Protein AF-A0A353DAE3-F1 (afdb_monomer_lite)

Structure (mmCIF, N/CA/C/O backbone):
data_AF-A0A353DAE3-F1
#
_entry.id   AF-A0A353DAE3-F1
#
loop_
_atom_site.group_PDB
_atom_site.id
_atom_site.type_symbol
_atom_site.label_atom_id
_atom_site.label_alt_id
_atom_site.label_comp_id
_atom_site.label_asym_id
_atom_site.label_entity_id
_atom_site.label_seq_id
_atom_site.pdbx_PDB_ins_code
_atom_site.Cartn_x
_atom_site.Cartn_y
_atom_site.Cartn_z
_atom_site.occupancy
_atom_site.B_iso_or_equiv
_atom_site.auth_seq_id
_atom_site.auth_comp_id
_atom_site.auth_asym_id
_atom_site.auth_atom_id
_atom_site.pdbx_PDB_model_num
ATOM 1 N N . MET A 1 1 ? -19.185 10.463 23.036 1.00 42.75 1 MET A N 1
ATOM 2 C CA . MET A 1 1 ? -17.761 10.760 22.766 1.00 42.75 1 MET A CA 1
ATOM 3 C C . MET A 1 1 ? -17.374 10.110 21.445 1.00 42.75 1 MET A C 1
ATOM 5 O O . MET A 1 1 ? -17.702 8.947 21.239 1.00 42.75 1 MET A O 1
ATOM 9 N N . ALA A 1 2 ? -16.806 10.866 20.506 1.00 52.53 2 ALA A N 1
ATOM 10 C CA . ALA A 1 2 ? -16.477 10.358 19.177 1.00 52.53 2 ALA A CA 1
ATOM 11 C C . ALA A 1 2 ? -15.317 9.349 19.268 1.00 52.53 2 ALA A C 1
ATOM 13 O O . ALA A 1 2 ? -14.192 9.743 19.557 1.00 52.53 2 ALA A O 1
ATOM 14 N N . ASN A 1 3 ? -15.589 8.063 19.014 1.00 64.81 3 ASN A N 1
ATOM 15 C CA . ASN A 1 3 ? -14.563 7.029 18.822 1.00 64.81 3 ASN A CA 1
ATOM 16 C C . ASN A 1 3 ? -13.856 7.284 17.483 1.00 64.81 3 ASN A C 1
ATOM 18 O O . ASN A 1 3 ? -14.095 6.583 16.502 1.00 64.81 3 ASN A O 1
ATOM 22 N N . ARG A 1 4 ? -13.032 8.334 17.410 1.00 67.94 4 ARG A N 1
ATOM 23 C CA . ARG A 1 4 ? -12.138 8.524 16.268 1.00 67.94 4 ARG A CA 1
ATOM 24 C C . ARG A 1 4 ? -11.062 7.435 16.342 1.00 67.94 4 ARG A C 1
ATOM 26 O O . ARG A 1 4 ? -10.484 7.261 17.417 1.00 67.94 4 ARG A O 1
ATOM 33 N N . PRO A 1 5 ? -10.808 6.680 15.258 1.00 69.69 5 PRO A N 1
ATOM 34 C CA . PRO A 1 5 ? -9.695 5.743 15.243 1.00 69.69 5 PRO A CA 1
ATOM 35 C C . PRO A 1 5 ? -8.403 6.507 15.535 1.00 69.69 5 PRO A C 1
ATOM 37 O O . PRO A 1 5 ? -8.272 7.682 15.179 1.00 69.69 5 PRO A O 1
ATOM 40 N N . ALA A 1 6 ? -7.462 5.850 16.211 1.00 84.06 6 ALA A N 1
ATOM 41 C CA . ALA A 1 6 ? -6.175 6.460 16.499 1.00 84.06 6 ALA A CA 1
ATOM 42 C C . ALA A 1 6 ? -5.537 6.956 15.184 1.00 84.06 6 ALA A C 1
ATOM 44 O O . ALA A 1 6 ? -5.625 6.261 14.169 1.00 84.06 6 ALA A O 1
ATOM 45 N N . PRO A 1 7 ? -4.893 8.136 15.167 1.00 86.44 7 PRO A N 1
ATOM 46 C CA . PRO A 1 7 ? -4.432 8.770 13.929 1.00 86.44 7 PRO A CA 1
ATOM 47 C C . PRO A 1 7 ? -3.454 7.897 13.129 1.00 86.44 7 PRO A C 1
ATOM 49 O O . PRO A 1 7 ? -3.396 8.000 11.905 1.00 86.44 7 PRO A O 1
ATOM 52 N N . TRP A 1 8 ? -2.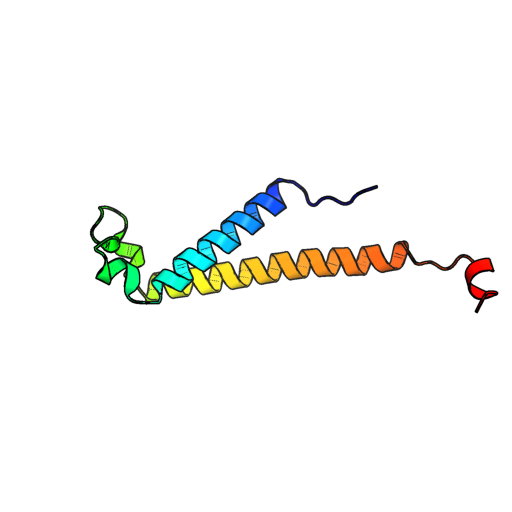725 6.998 13.796 1.00 88.44 8 TRP A N 1
ATOM 53 C CA . TRP A 1 8 ? -1.853 6.025 13.139 1.00 88.44 8 TRP A CA 1
ATOM 54 C C . TRP A 1 8 ? -2.630 4.981 12.318 1.00 88.44 8 TRP A C 1
ATOM 56 O O . TRP A 1 8 ? -2.156 4.601 11.253 1.00 88.44 8 TRP A O 1
ATOM 66 N N . ILE A 1 9 ? -3.836 4.577 12.743 1.00 90.44 9 ILE A N 1
ATOM 67 C CA . ILE A 1 9 ? -4.702 3.642 12.000 1.00 90.44 9 ILE A CA 1
ATOM 68 C C . ILE A 1 9 ? -5.170 4.302 10.704 1.00 90.44 9 ILE A C 1
ATOM 70 O O . ILE A 1 9 ? -5.124 3.683 9.647 1.00 90.44 9 ILE A O 1
ATOM 74 N N . SER A 1 10 ? -5.564 5.578 10.763 1.00 91.44 10 SER A N 1
ATOM 75 C CA . SER A 1 10 ? -5.969 6.332 9.571 1.00 91.44 10 SER A CA 1
ATOM 76 C C . SER A 1 10 ? -4.818 6.490 8.575 1.00 91.44 10 SER A C 1
ATOM 78 O O . SER A 1 10 ? -5.022 6.341 7.372 1.00 91.44 10 SER A O 1
ATOM 80 N N . ARG A 1 11 ? -3.596 6.752 9.063 1.00 95.31 11 ARG A N 1
ATOM 81 C CA . ARG A 1 11 ? -2.390 6.824 8.220 1.00 95.31 11 ARG A CA 1
ATOM 82 C C . ARG A 1 11 ? -2.050 5.468 7.600 1.00 95.31 11 ARG A C 1
ATOM 84 O O . ARG A 1 11 ? -1.758 5.413 6.410 1.00 95.31 11 ARG A O 1
ATOM 91 N N . LEU A 1 12 ? -2.135 4.389 8.380 1.00 95.88 12 LEU A N 1
ATOM 92 C CA . LEU A 1 12 ? -1.915 3.025 7.900 1.00 95.88 12 LEU A CA 1
ATOM 93 C C . LEU A 1 12 ? -2.941 2.635 6.829 1.00 95.88 12 LEU A C 1
ATOM 95 O O . LEU A 1 12 ? -2.561 2.100 5.791 1.00 95.88 12 LEU A O 1
ATOM 99 N N . TYR A 1 13 ? -4.221 2.946 7.044 1.00 96.44 13 TYR A N 1
ATOM 100 C CA . TYR A 1 13 ? -5.283 2.732 6.061 1.00 96.44 13 TYR A CA 1
ATOM 101 C C . TYR A 1 13 ? -4.989 3.476 4.754 1.00 96.44 13 TYR A C 1
ATOM 103 O O . TYR A 1 13 ? -4.966 2.859 3.692 1.00 96.44 13 TYR A O 1
ATOM 111 N N . LEU A 1 14 ? -4.694 4.779 4.833 1.00 96.94 14 LEU A N 1
ATOM 112 C CA . LEU A 1 14 ? -4.391 5.591 3.654 1.00 96.94 14 LEU A CA 1
ATOM 113 C C . LEU A 1 14 ? -3.167 5.058 2.895 1.00 96.94 14 LEU A C 1
ATOM 115 O O . LEU A 1 14 ? -3.223 4.917 1.676 1.00 96.94 14 LEU A O 1
ATOM 119 N N . GLY A 1 15 ? -2.092 4.717 3.611 1.00 98.31 15 GLY A N 1
ATOM 120 C CA . GLY A 1 15 ? -0.892 4.126 3.019 1.00 98.31 15 GLY A CA 1
ATOM 121 C C . GLY A 1 15 ? -1.171 2.780 2.347 1.00 98.31 15 GLY A C 1
ATOM 122 O O . GLY A 1 15 ? -0.716 2.552 1.229 1.00 98.31 15 GLY A O 1
AT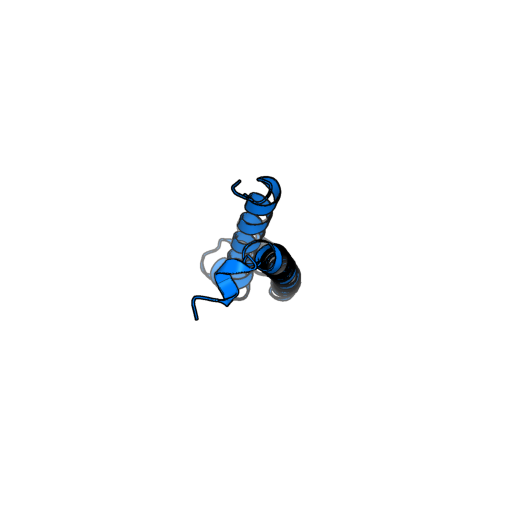OM 123 N N . THR A 1 16 ? -1.976 1.922 2.980 1.00 98.44 16 THR A N 1
ATOM 124 C CA . THR A 1 16 ? -2.366 0.613 2.425 1.00 98.44 16 THR A CA 1
ATOM 125 C C . THR A 1 16 ? -3.174 0.780 1.139 1.00 98.44 16 THR A C 1
ATOM 127 O O . THR A 1 16 ? -2.882 0.122 0.144 1.00 98.44 16 THR A O 1
ATOM 130 N N . VAL A 1 17 ? -4.152 1.692 1.124 1.00 98.44 17 VAL A N 1
ATOM 131 C CA . VAL A 1 17 ? -4.979 1.972 -0.062 1.00 98.44 17 VAL A CA 1
ATOM 132 C C . VAL A 1 17 ? -4.142 2.565 -1.197 1.00 98.44 17 VAL A C 1
ATOM 134 O O . VAL A 1 17 ? -4.266 2.124 -2.338 1.00 98.44 17 VAL A O 1
ATOM 137 N N . ALA A 1 18 ? -3.252 3.516 -0.901 1.00 98.62 18 ALA A N 1
ATOM 138 C CA . ALA A 1 18 ? -2.354 4.090 -1.902 1.00 98.62 18 ALA A CA 1
ATOM 139 C C . ALA A 1 18 ? -1.410 3.030 -2.498 1.00 98.62 18 ALA A C 1
ATOM 141 O O . ALA A 1 18 ? -1.226 2.975 -3.714 1.00 98.62 18 ALA A O 1
ATOM 142 N N . ALA A 1 19 ? -0.859 2.148 -1.660 1.00 98.50 19 ALA A N 1
ATOM 143 C CA . ALA A 1 19 ? 0.005 1.059 -2.105 1.00 98.50 19 ALA A CA 1
ATOM 144 C C . ALA A 1 19 ? -0.758 0.002 -2.923 1.00 98.50 19 ALA A C 1
ATOM 146 O O . ALA A 1 19 ? -0.222 -0.512 -3.906 1.00 98.50 19 ALA A O 1
ATOM 147 N N . LEU A 1 20 ? -2.013 -0.301 -2.571 1.00 98.69 20 LEU A N 1
ATOM 148 C CA . LEU A 1 20 ? -2.896 -1.158 -3.373 1.00 98.69 20 LEU A CA 1
ATOM 149 C C . LEU A 1 20 ? -3.156 -0.553 -4.748 1.00 98.69 20 LEU A C 1
ATOM 151 O O . LEU A 1 20 ? -3.018 -1.250 -5.747 1.00 98.69 20 LEU A O 1
ATOM 155 N N . ALA A 1 21 ? -3.477 0.741 -4.812 1.00 98.50 21 ALA A N 1
ATOM 156 C CA . ALA A 1 21 ? -3.671 1.430 -6.082 1.00 98.50 21 ALA A CA 1
ATOM 157 C C . ALA A 1 21 ? -2.397 1.380 -6.943 1.00 98.50 21 ALA A C 1
ATOM 159 O O . ALA A 1 21 ? -2.464 1.006 -8.112 1.00 98.50 21 ALA A O 1
ATOM 160 N N . LEU A 1 22 ? -1.231 1.669 -6.352 1.00 98.31 22 LEU A N 1
ATOM 161 C CA . LEU A 1 22 ? 0.061 1.606 -7.041 1.00 98.31 22 LEU A CA 1
ATOM 162 C C . LEU A 1 22 ? 0.356 0.200 -7.583 1.00 98.31 22 LEU A C 1
ATOM 164 O O . LEU A 1 22 ? 0.643 0.041 -8.767 1.00 98.31 22 LEU A O 1
ATOM 168 N N . THR A 1 23 ? 0.274 -0.821 -6.728 1.00 98.38 23 THR A N 1
ATOM 169 C CA . THR A 1 23 ? 0.582 -2.209 -7.110 1.00 98.38 23 THR A CA 1
ATOM 170 C C . THR A 1 23 ? -0.453 -2.799 -8.067 1.00 98.38 23 THR A C 1
ATOM 172 O O . THR A 1 23 ? -0.081 -3.571 -8.942 1.00 98.38 23 THR A O 1
ATOM 175 N N . GLY A 1 24 ? -1.723 -2.396 -7.973 1.00 97.81 24 GLY A N 1
ATOM 176 C CA . GLY A 1 24 ? -2.766 -2.791 -8.922 1.00 97.81 24 GLY A CA 1
ATOM 177 C C . GLY A 1 24 ? -2.546 -2.177 -10.305 1.00 97.81 24 GLY A C 1
ATOM 178 O O . GLY A 1 24 ? -2.648 -2.870 -11.314 1.00 97.81 24 GLY A O 1
ATOM 179 N N . MET A 1 25 ? -2.142 -0.902 -10.373 1.00 98.06 25 MET A N 1
ATOM 180 C CA . MET A 1 25 ? -1.718 -0.294 -11.641 1.00 98.06 25 MET A CA 1
ATOM 181 C C . MET A 1 25 ? -0.464 -0.969 -12.210 1.00 98.06 25 MET A C 1
ATOM 183 O O . MET A 1 25 ? -0.334 -1.078 -13.427 1.00 98.06 25 MET A O 1
ATOM 187 N N . ALA A 1 26 ? 0.435 -1.452 -11.345 1.00 97.44 26 ALA A N 1
ATOM 188 C CA . ALA A 1 26 ? 1.666 -2.129 -11.748 1.00 97.44 26 ALA A CA 1
ATOM 189 C C . ALA A 1 26 ? 1.446 -3.531 -12.334 1.00 97.44 26 ALA A C 1
ATOM 191 O O . ALA A 1 26 ? 2.272 -4.008 -13.108 1.00 97.44 26 ALA A O 1
ATOM 192 N N . GLN A 1 27 ? 0.317 -4.178 -12.027 1.00 96.38 27 GLN A N 1
ATOM 193 C CA . GLN A 1 27 ? -0.071 -5.440 -12.668 1.00 96.38 27 GLN A CA 1
ATOM 194 C C . GLN A 1 27 ? -0.432 -5.260 -14.151 1.00 96.38 27 GLN A C 1
ATOM 196 O O . GLN A 1 27 ? -0.399 -6.224 -14.917 1.00 96.38 27 GLN A O 1
ATOM 201 N N . MET A 1 28 ? -0.756 -4.036 -14.572 1.00 96.31 28 MET A N 1
ATOM 202 C CA . MET A 1 28 ? -0.861 -3.665 -15.980 1.00 96.31 28 MET A CA 1
ATOM 203 C C . MET A 1 28 ? 0.504 -3.159 -16.474 1.00 96.31 28 MET A C 1
ATOM 205 O O . MET A 1 28 ? 1.240 -2.531 -15.714 1.00 96.31 28 MET A O 1
ATOM 209 N N . PRO A 1 29 ? 0.855 -3.319 -17.762 1.00 93.88 29 PRO A N 1
ATOM 210 C CA . PRO A 1 29 ? 2.161 -2.901 -18.283 1.00 93.88 29 PRO A CA 1
ATOM 211 C C . PRO A 1 29 ? 2.305 -1.369 -18.453 1.00 93.88 29 PRO A C 1
ATOM 213 O O . PRO A 1 29 ? 2.993 -0.903 -19.360 1.00 93.88 29 PRO A O 1
ATOM 216 N N . ILE A 1 30 ? 1.666 -0.559 -17.599 1.00 96.25 30 ILE A N 1
ATOM 217 C CA . ILE A 1 30 ? 1.620 0.909 -17.684 1.00 96.25 30 ILE A CA 1
ATOM 218 C C . ILE A 1 30 ? 2.987 1.518 -17.346 1.00 96.25 30 ILE A C 1
ATOM 220 O O . ILE A 1 30 ? 3.492 2.342 -18.108 1.00 96.25 30 ILE A O 1
ATOM 224 N N . PHE A 1 31 ? 3.630 1.089 -16.254 1.00 97.25 31 PHE A N 1
ATOM 225 C CA . PHE A 1 31 ? 4.914 1.667 -15.823 1.00 97.25 31 PHE A CA 1
ATOM 226 C C . PHE A 1 31 ? 6.061 1.378 -16.791 1.00 97.25 31 PHE A C 1
ATOM 228 O O . PHE A 1 31 ? 6.958 2.204 -16.940 1.00 97.25 31 PHE A O 1
ATOM 235 N N . LYS A 1 32 ? 6.002 0.247 -17.500 1.00 95.75 32 LYS A N 1
ATOM 236 C CA . LYS A 1 32 ? 6.932 -0.057 -18.591 1.00 95.75 32 LYS A CA 1
ATOM 237 C C . LYS A 1 32 ? 6.605 0.743 -19.855 1.00 95.75 32 LYS A C 1
ATOM 239 O O . LYS A 1 32 ? 7.507 1.263 -20.496 1.00 95.75 32 LYS A O 1
ATOM 244 N N . ARG A 1 33 ? 5.319 0.883 -20.203 1.00 97.25 33 ARG A N 1
ATOM 245 C CA . ARG A 1 33 ? 4.874 1.618 -21.402 1.00 97.25 33 ARG A CA 1
ATOM 246 C C . ARG A 1 33 ? 5.254 3.101 -21.384 1.00 97.25 33 ARG A C 1
ATOM 248 O O . ARG A 1 33 ? 5.477 3.670 -22.446 1.00 97.25 33 ARG A O 1
ATOM 255 N N . TYR A 1 34 ? 5.307 3.712 -20.204 1.00 97.12 34 TYR A N 1
ATOM 256 C CA . TYR A 1 34 ? 5.649 5.127 -20.032 1.00 97.12 34 TYR A CA 1
ATOM 257 C C . TYR A 1 34 ? 7.050 5.351 -19.445 1.00 97.12 34 TYR A C 1
ATOM 259 O O . TYR A 1 34 ? 7.297 6.412 -18.882 1.00 97.12 34 TYR A O 1
ATOM 267 N N . TYR A 1 35 ? 7.959 4.373 -19.557 1.00 96.75 35 TYR A N 1
ATOM 268 C CA . TYR A 1 35 ? 9.365 4.485 -19.130 1.00 96.75 35 TYR A CA 1
ATOM 269 C C . TYR A 1 35 ? 9.573 4.822 -17.636 1.00 96.75 35 TYR A C 1
ATOM 271 O O . TYR A 1 35 ? 10.669 5.175 -17.209 1.00 96.75 35 TYR A O 1
ATOM 279 N N . ILE A 1 36 ? 8.538 4.682 -16.799 1.00 97.50 36 ILE A N 1
ATOM 280 C CA . ILE A 1 36 ? 8.631 4.919 -15.348 1.00 97.50 36 ILE A CA 1
ATOM 281 C C . ILE A 1 36 ? 9.507 3.844 -14.699 1.00 97.50 36 ILE A C 1
ATOM 283 O O . ILE A 1 36 ? 10.285 4.139 -13.796 1.00 97.50 36 ILE A O 1
ATOM 287 N N . ALA A 1 37 ? 9.409 2.603 -15.178 1.00 97.06 37 ALA A N 1
ATOM 288 C CA . ALA A 1 37 ? 10.235 1.497 -14.698 1.00 97.06 37 ALA A CA 1
ATOM 289 C C . ALA A 1 37 ? 11.730 1.654 -15.045 1.00 97.06 37 ALA A C 1
ATOM 291 O O . ALA A 1 37 ? 12.560 0.995 -14.423 1.00 97.06 37 ALA A O 1
ATOM 292 N N . ASP A 1 38 ? 12.070 2.535 -15.990 1.00 97.50 38 ASP A N 1
ATOM 293 C CA . ASP A 1 38 ? 13.454 2.788 -16.406 1.00 97.50 38 ASP A CA 1
ATOM 294 C C . ASP A 1 38 ? 14.148 3.834 -15.517 1.00 97.50 38 ASP A C 1
ATOM 296 O O . ASP A 1 38 ? 15.365 4.013 -15.586 1.00 97.50 38 ASP A O 1
ATOM 300 N N . ILE A 1 39 ? 13.397 4.500 -14.630 1.00 97.62 39 ILE A N 1
ATOM 301 C CA . ILE A 1 39 ? 13.965 5.355 -13.585 1.00 97.62 39 ILE A CA 1
ATOM 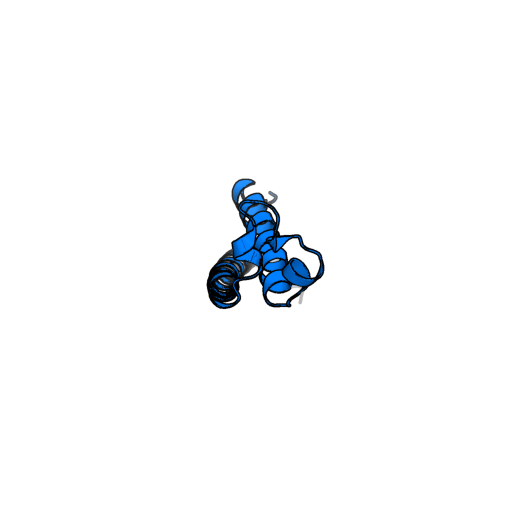302 C C . ILE A 1 39 ? 14.745 4.463 -12.601 1.00 97.62 39 ILE A C 1
ATOM 304 O O . ILE A 1 39 ? 14.190 3.474 -12.101 1.00 97.62 39 ILE A O 1
ATOM 308 N N . PRO A 1 40 ? 16.006 4.803 -12.261 1.00 97.44 40 PRO A N 1
ATOM 309 C CA . PRO A 1 40 ? 16.810 4.020 -11.328 1.00 97.44 40 PRO A CA 1
ATOM 310 C C . PRO A 1 40 ? 16.064 3.713 -10.022 1.00 97.44 40 PRO A C 1
ATOM 312 O O . PRO A 1 40 ? 15.565 4.610 -9.347 1.00 97.44 40 PRO A O 1
ATOM 315 N N . GLY A 1 41 ? 15.980 2.426 -9.672 1.00 96.00 41 GLY A N 1
ATOM 316 C CA . GLY A 1 41 ? 15.283 1.946 -8.474 1.00 96.00 41 GLY A CA 1
ATOM 317 C C . GLY A 1 41 ? 13.785 1.656 -8.641 1.00 96.00 41 GLY A C 1
ATOM 318 O O . GLY A 1 41 ? 13.202 1.059 -7.738 1.00 96.00 41 GLY A O 1
ATOM 319 N N . LEU A 1 42 ? 13.157 1.994 -9.775 1.00 97.56 42 LEU A N 1
ATOM 320 C CA . LEU A 1 42 ? 11.728 1.733 -10.034 1.00 97.56 42 LEU A CA 1
ATOM 321 C C . LEU A 1 42 ? 11.448 0.501 -10.908 1.00 97.56 42 LEU A C 1
ATOM 323 O O . LEU A 1 42 ? 10.285 0.194 -11.167 1.00 97.56 42 LEU A O 1
ATOM 327 N N . GLY A 1 43 ? 12.475 -0.260 -11.297 1.00 97.06 43 GLY A N 1
ATOM 328 C CA . GLY A 1 43 ? 12.317 -1.454 -12.142 1.00 97.06 43 GLY A CA 1
ATOM 329 C C . GLY A 1 43 ? 11.365 -2.517 -11.573 1.00 97.06 43 GLY A C 1
ATOM 330 O O . GLY A 1 43 ? 10.709 -3.233 -12.325 1.00 97.06 43 GLY A O 1
ATOM 331 N N . TRP A 1 44 ? 11.205 -2.569 -10.246 1.00 97.38 44 TRP A N 1
ATOM 332 C CA . TRP A 1 44 ? 10.273 -3.474 -9.569 1.00 97.38 44 TRP A CA 1
ATOM 333 C C . TRP A 1 44 ? 8.799 -3.228 -9.935 1.00 97.38 44 TRP A C 1
ATOM 335 O O . TRP A 1 44 ? 7.999 -4.157 -9.867 1.00 97.38 44 TRP A O 1
ATOM 345 N N . LEU A 1 45 ? 8.433 -2.014 -10.369 1.00 97.50 45 LEU A N 1
ATOM 346 C CA . LEU A 1 45 ? 7.079 -1.689 -10.837 1.00 97.50 45 LEU A CA 1
ATOM 347 C C . LEU A 1 45 ? 6.715 -2.394 -12.153 1.00 97.50 45 LEU A C 1
ATOM 349 O O . LEU A 1 45 ? 5.543 -2.421 -12.518 1.00 97.50 45 LEU A O 1
ATOM 353 N N . ALA A 1 46 ? 7.696 -2.947 -12.871 1.00 97.12 46 ALA A N 1
ATOM 354 C CA . ALA A 1 46 ? 7.476 -3.778 -14.053 1.00 97.12 46 ALA A CA 1
ATOM 355 C C . ALA A 1 46 ? 7.595 -5.289 -13.762 1.00 97.12 46 ALA A C 1
ATOM 357 O O . ALA A 1 46 ? 7.383 -6.096 -14.670 1.00 97.12 46 ALA A O 1
ATOM 358 N N . ASP A 1 47 ? 7.908 -5.689 -12.523 1.00 97.56 47 ASP A N 1
ATOM 359 C CA . ASP A 1 47 ? 7.909 -7.092 -12.098 1.00 97.56 47 ASP A CA 1
ATOM 360 C C . ASP A 1 47 ? 6.501 -7.508 -11.646 1.00 97.56 47 ASP A C 1
ATOM 362 O O . ASP A 1 47 ? 6.040 -7.190 -10.543 1.00 97.56 47 ASP A O 1
ATOM 366 N N . TYR A 1 48 ? 5.808 -8.250 -12.512 1.00 96.56 48 TYR A N 1
ATOM 367 C CA . TYR A 1 48 ? 4.454 -8.733 -12.248 1.00 96.56 48 TYR A CA 1
ATOM 368 C C . TYR A 1 48 ? 4.373 -9.640 -11.011 1.00 96.56 48 TYR A C 1
ATOM 370 O O . TYR A 1 48 ? 3.453 -9.507 -10.206 1.00 96.56 48 TYR A O 1
ATOM 378 N N . TYR A 1 49 ? 5.316 -10.566 -10.819 1.00 97.88 49 TYR A N 1
ATOM 379 C CA . TYR A 1 49 ? 5.228 -11.524 -9.713 1.00 97.88 49 TYR A CA 1
ATOM 380 C C . TYR A 1 49 ? 5.468 -10.850 -8.367 1.00 97.88 49 TYR A C 1
ATOM 382 O O . TYR A 1 49 ? 4.789 -11.176 -7.386 1.00 97.88 49 TYR A O 1
ATOM 390 N N . LEU A 1 50 ? 6.414 -9.913 -8.313 1.00 98.00 50 LEU A N 1
ATOM 391 C CA . LEU A 1 50 ? 6.670 -9.122 -7.116 1.00 98.00 50 LEU A CA 1
ATOM 392 C C . LEU A 1 50 ? 5.470 -8.231 -6.779 1.00 98.00 50 LEU A C 1
ATOM 394 O O . LEU A 1 50 ? 4.953 -8.300 -5.662 1.00 98.00 50 LEU A O 1
ATOM 398 N N . THR A 1 51 ? 4.990 -7.442 -7.742 1.00 98.12 51 THR A N 1
ATOM 399 C CA . THR A 1 51 ? 3.843 -6.540 -7.542 1.00 98.12 51 THR A CA 1
ATOM 400 C C . THR A 1 51 ? 2.574 -7.307 -7.180 1.00 98.12 51 THR A C 1
ATOM 402 O O . THR A 1 51 ? 1.854 -6.876 -6.283 1.00 98.12 51 THR A O 1
ATOM 405 N N . ASN A 1 52 ? 2.343 -8.489 -7.760 1.00 98.44 52 ASN A N 1
ATOM 406 C CA . ASN A 1 52 ? 1.228 -9.363 -7.402 1.00 98.44 52 ASN A CA 1
ATOM 407 C C . ASN A 1 52 ? 1.306 -9.852 -5.948 1.00 98.44 52 ASN A C 1
ATOM 409 O O . ASN A 1 52 ? 0.326 -9.749 -5.210 1.00 98.44 52 ASN A O 1
ATOM 413 N N . LYS A 1 53 ? 2.470 -10.343 -5.501 1.00 98.62 53 LYS A N 1
ATOM 414 C CA . LYS A 1 53 ? 2.660 -10.773 -4.102 1.00 98.62 53 LYS A CA 1
ATOM 415 C C . LYS A 1 53 ? 2.421 -9.617 -3.129 1.00 98.62 53 LYS A C 1
ATOM 417 O O . LYS A 1 53 ? 1.725 -9.796 -2.129 1.00 98.62 53 LYS A O 1
ATOM 422 N N . LEU A 1 54 ? 2.954 -8.434 -3.442 1.00 98.50 54 LEU A N 1
ATOM 423 C CA . LEU A 1 54 ? 2.729 -7.225 -2.650 1.00 98.50 54 LEU A CA 1
ATOM 424 C C . LEU A 1 54 ? 1.243 -6.848 -2.617 1.00 98.50 54 LEU A C 1
ATOM 426 O O . LEU A 1 54 ? 0.714 -6.593 -1.538 1.00 98.50 54 LEU A O 1
ATOM 430 N N . HIS A 1 55 ? 0.558 -6.872 -3.762 1.00 98.62 55 HIS A N 1
ATOM 431 C CA . HIS A 1 55 ?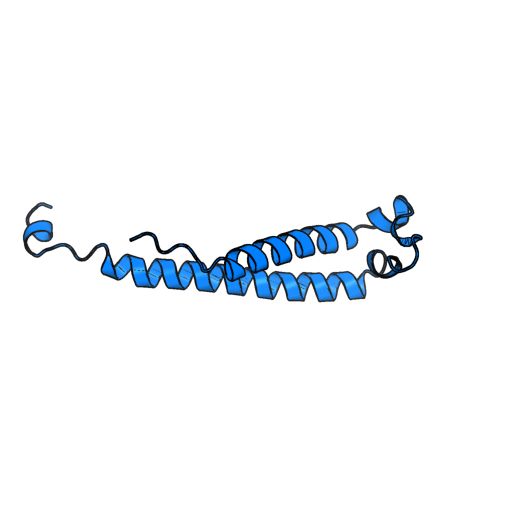 -0.857 -6.517 -3.860 1.00 98.62 55 HIS A CA 1
ATOM 432 C C . HIS A 1 55 ? -1.738 -7.433 -3.002 1.00 98.62 55 HIS A C 1
ATOM 434 O O . HIS A 1 55 ? -2.556 -6.944 -2.226 1.00 98.62 55 HIS A O 1
ATOM 440 N N . TYR A 1 56 ? -1.526 -8.753 -3.056 1.00 98.50 56 TYR A N 1
ATOM 441 C CA . TYR A 1 56 ? -2.260 -9.702 -2.211 1.00 98.50 56 TYR A CA 1
ATOM 442 C C . TYR A 1 56 ? -1.961 -9.521 -0.716 1.00 98.50 56 TYR A C 1
ATOM 444 O O . TYR A 1 56 ? -2.882 -9.578 0.102 1.00 98.50 56 TYR A O 1
ATOM 452 N N . GLY A 1 57 ? -0.704 -9.250 -0.349 1.00 98.75 57 GLY A N 1
ATOM 453 C CA . GLY A 1 57 ? -0.339 -8.942 1.037 1.00 98.75 57 GLY A CA 1
ATOM 454 C C . GLY A 1 57 ? -1.026 -7.673 1.555 1.00 98.75 57 GLY A C 1
ATOM 455 O O . GLY A 1 57 ? -1.588 -7.663 2.652 1.00 98.75 57 GLY A O 1
ATOM 456 N N . LEU A 1 58 ? -1.051 -6.616 0.740 1.00 98.81 58 LEU A N 1
ATOM 457 C CA . LEU A 1 58 ? -1.737 -5.365 1.063 1.00 98.81 58 LEU A CA 1
ATOM 458 C C . LEU A 1 58 ? -3.264 -5.534 1.103 1.00 98.81 58 LEU A C 1
ATOM 460 O O . LEU A 1 58 ? -3.919 -4.928 1.950 1.00 98.81 58 LEU A O 1
ATOM 464 N N . ALA A 1 59 ? -3.838 -6.375 0.240 1.00 98.69 59 ALA A N 1
ATOM 465 C CA . ALA A 1 59 ? -5.270 -6.668 0.235 1.00 98.69 59 ALA A CA 1
ATOM 466 C C . ALA A 1 59 ? -5.685 -7.391 1.522 1.00 98.69 59 ALA A C 1
ATOM 468 O O . ALA A 1 59 ? -6.675 -7.012 2.150 1.00 98.69 59 ALA A O 1
ATOM 469 N N . ALA A 1 60 ? -4.892 -8.371 1.969 1.00 98.75 60 ALA A N 1
ATOM 470 C CA . ALA A 1 60 ? -5.101 -9.033 3.255 1.00 98.75 60 ALA A CA 1
ATOM 471 C C . ALA A 1 60 ? -5.041 -8.034 4.426 1.00 98.75 60 ALA A C 1
ATOM 473 O O . ALA A 1 60 ? -5.903 -8.065 5.308 1.00 98.75 60 ALA A O 1
ATOM 474 N N . LEU A 1 61 ? -4.080 -7.101 4.408 1.00 98.44 61 LEU A N 1
ATOM 475 C CA . LEU A 1 61 ? -3.983 -6.037 5.411 1.00 98.44 61 LEU A CA 1
ATOM 476 C C . LEU A 1 61 ? -5.210 -5.110 5.394 1.00 98.44 61 LEU A C 1
ATOM 478 O O . LEU A 1 61 ? -5.765 -4.817 6.454 1.00 98.44 61 LEU A O 1
ATOM 482 N N . LEU A 1 62 ? -5.667 -4.674 4.216 1.00 98.44 62 LEU A N 1
ATOM 483 C CA . LEU A 1 62 ? -6.865 -3.840 4.090 1.00 98.44 62 LEU A CA 1
ATOM 484 C C . LEU A 1 62 ? -8.103 -4.561 4.638 1.00 98.44 62 LEU A C 1
ATOM 486 O O . LEU A 1 62 ? -8.854 -3.973 5.418 1.00 98.44 62 LEU A O 1
ATOM 490 N N . LEU A 1 63 ? -8.289 -5.838 4.294 1.00 98.44 63 LEU A N 1
ATOM 491 C CA . LEU A 1 63 ? -9.391 -6.650 4.813 1.00 98.44 63 LEU A CA 1
ATOM 492 C C . LEU A 1 63 ? -9.331 -6.781 6.340 1.00 98.44 63 LEU A C 1
ATOM 494 O O . LEU A 1 63 ? -10.365 -6.658 6.995 1.00 98.44 63 LEU A O 1
ATOM 498 N N . ALA A 1 64 ? -8.141 -6.951 6.922 1.00 97.75 64 ALA A N 1
ATOM 499 C CA . ALA A 1 64 ? -7.968 -6.974 8.373 1.00 97.75 64 ALA A CA 1
ATOM 500 C C . ALA A 1 64 ? -8.345 -5.630 9.024 1.00 97.75 64 ALA A C 1
ATOM 502 O O . ALA A 1 64 ? -9.047 -5.616 10.038 1.00 97.75 64 ALA A O 1
ATOM 503 N N . LEU A 1 65 ? -7.947 -4.497 8.432 1.00 96.00 65 LEU A N 1
ATOM 504 C CA . LEU A 1 65 ? -8.316 -3.158 8.915 1.00 96.00 65 LEU A CA 1
ATOM 505 C C . LEU A 1 65 ? -9.831 -2.920 8.837 1.00 96.00 65 LEU A C 1
ATOM 507 O O . LEU A 1 65 ? -10.432 -2.447 9.806 1.00 96.00 65 LEU A O 1
ATOM 511 N N . CYS A 1 66 ? -10.459 -3.278 7.715 1.00 95.50 66 CYS A N 1
ATOM 512 C CA . CYS A 1 66 ? -11.908 -3.191 7.536 1.00 95.50 66 CYS A CA 1
ATOM 513 C C . CYS A 1 66 ? -12.651 -4.106 8.517 1.00 95.50 66 CYS A C 1
ATOM 515 O O . CYS A 1 66 ? -13.605 -3.666 9.159 1.00 95.50 66 CYS A O 1
ATOM 517 N N . GLY A 1 67 ? -12.190 -5.346 8.687 1.00 95.75 67 GLY A N 1
ATOM 518 C CA . GLY A 1 67 ? -12.741 -6.302 9.645 1.00 95.75 67 GLY A CA 1
ATOM 519 C C . GLY A 1 67 ? -12.632 -5.806 11.087 1.00 95.75 67 GLY A C 1
ATOM 520 O O . GLY A 1 67 ? -13.607 -5.869 11.833 1.00 95.75 67 GLY A O 1
ATOM 521 N N . PHE A 1 68 ? -11.492 -5.227 11.469 1.00 92.12 68 PHE A N 1
ATOM 522 C CA . PHE A 1 68 ? -11.310 -4.603 12.780 1.00 92.12 68 PHE A CA 1
ATOM 523 C C . PHE A 1 68 ? -12.270 -3.425 12.996 1.00 92.12 68 PHE A C 1
ATOM 525 O O . PHE A 1 68 ? -12.928 -3.344 14.038 1.00 92.12 68 PHE A O 1
ATOM 532 N N . ALA A 1 69 ? -12.386 -2.524 12.015 1.00 89.81 69 ALA A N 1
ATOM 533 C CA . ALA A 1 69 ? -13.301 -1.387 12.084 1.00 89.81 69 ALA A CA 1
ATOM 534 C C . ALA A 1 69 ? -14.766 -1.844 12.197 1.00 89.81 69 ALA A C 1
ATOM 536 O O . ALA A 1 69 ? -15.509 -1.327 13.036 1.00 89.81 69 ALA A O 1
ATOM 537 N N . LEU A 1 70 ? -15.156 -2.854 11.416 1.00 91.38 70 LEU A N 1
ATOM 538 C CA . LEU A 1 70 ? -16.485 -3.458 11.451 1.00 91.38 70 LEU A CA 1
ATOM 539 C C . LEU A 1 70 ? -16.767 -4.135 12.796 1.00 91.38 70 LEU A C 1
ATOM 541 O O . LEU A 1 70 ? -17.815 -3.892 13.391 1.00 91.38 70 LEU A O 1
ATOM 545 N N . ALA A 1 71 ? -15.835 -4.938 13.313 1.00 91.19 71 ALA A N 1
ATOM 546 C CA . ALA A 1 71 ? -15.979 -5.607 14.604 1.00 91.19 71 ALA A CA 1
ATOM 547 C C . ALA A 1 71 ? -16.151 -4.593 15.741 1.00 91.19 71 ALA A C 1
ATOM 549 O O . ALA A 1 71 ? -17.056 -4.730 16.565 1.00 91.19 71 ALA A O 1
ATOM 550 N N . ARG A 1 72 ? -15.338 -3.529 15.757 1.00 87.88 72 ARG A N 1
ATOM 551 C CA . ARG A 1 72 ? -15.494 -2.430 16.718 1.00 87.88 72 ARG A CA 1
ATOM 552 C C . ARG A 1 72 ? -16.851 -1.755 16.600 1.00 87.88 72 ARG A C 1
ATOM 554 O O . ARG A 1 72 ? -17.496 -1.526 17.620 1.00 87.88 72 ARG A O 1
ATOM 561 N N . TRP A 1 73 ? -17.282 -1.452 15.377 1.00 83.75 73 TRP A N 1
ATOM 562 C CA . TRP A 1 73 ? -18.592 -0.860 15.139 1.00 83.75 73 TRP A CA 1
ATOM 563 C C . TRP A 1 73 ? -19.710 -1.763 15.675 1.00 83.75 73 TRP A C 1
ATOM 565 O O . TRP A 1 73 ? -20.520 -1.292 16.466 1.00 8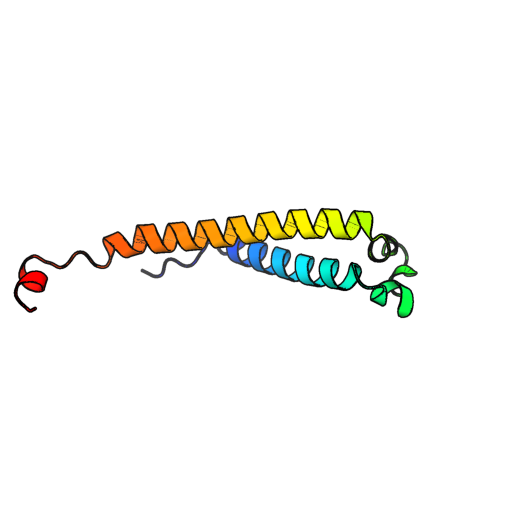3.75 73 TRP A O 1
ATOM 575 N N . LEU A 1 74 ? -19.701 -3.062 15.357 1.00 86.38 74 LEU A N 1
ATOM 576 C CA . LEU A 1 74 ? -20.699 -4.037 15.821 1.00 86.38 74 LEU A CA 1
ATOM 577 C C . LEU A 1 74 ? -20.731 -4.188 17.352 1.00 86.38 74 LEU A C 1
ATOM 579 O O . LEU A 1 74 ? -21.809 -4.226 17.952 1.00 86.38 74 LEU A O 1
ATOM 583 N N . LEU A 1 75 ? -19.564 -4.264 17.998 1.00 85.44 75 LEU A N 1
ATOM 584 C CA . LEU A 1 75 ? -19.454 -4.400 19.455 1.00 85.44 75 LEU A CA 1
ATOM 585 C C . LEU A 1 75 ? -19.906 -3.126 20.190 1.00 85.44 75 LEU A C 1
ATOM 587 O O . LEU A 1 75 ? -20.596 -3.218 21.210 1.00 85.44 75 LEU A O 1
ATOM 591 N N . ASP A 1 76 ? -19.580 -1.944 19.659 1.00 76.50 76 ASP A N 1
ATOM 592 C CA . ASP A 1 76 ? -20.009 -0.654 20.214 1.00 76.50 76 ASP A CA 1
ATOM 593 C C . ASP A 1 76 ? -21.505 -0.376 19.937 1.00 76.50 76 ASP A C 1
ATOM 595 O O . ASP A 1 76 ? -22.188 0.234 20.770 1.00 76.50 76 ASP A O 1
ATOM 599 N N . TRP A 1 77 ? -22.050 -0.857 18.811 1.00 62.34 77 TRP A N 1
ATOM 600 C CA . TRP A 1 77 ? -23.463 -0.706 18.426 1.00 62.34 77 TRP A CA 1
ATOM 601 C C . TRP A 1 77 ? -24.410 -1.366 19.439 1.00 62.34 77 TRP A C 1
ATOM 603 O O . TRP A 1 77 ? -25.432 -0.781 19.802 1.00 62.34 77 TRP A O 1
ATOM 613 N N . ARG A 1 78 ? -24.028 -2.523 20.006 1.00 57.31 78 ARG A N 1
ATOM 614 C CA . ARG A 1 78 ? -24.804 -3.208 21.062 1.00 57.31 78 ARG A CA 1
ATOM 615 C C . ARG A 1 78 ? -24.937 -2.401 22.358 1.00 57.31 78 ARG A C 1
ATOM 617 O O . ARG A 1 78 ? -25.908 -2.584 23.088 1.00 57.31 78 ARG A O 1
ATOM 624 N N . ARG A 1 79 ? -23.983 -1.515 22.671 1.00 58.38 79 ARG A N 1
ATOM 625 C CA . ARG A 1 79 ? -24.030 -0.693 23.897 1.00 58.38 79 ARG A CA 1
ATOM 626 C C . ARG A 1 79 ? -24.838 0.589 23.729 1.00 58.38 79 ARG A C 1
ATOM 628 O O . ARG A 1 79 ? -25.392 1.068 24.713 1.00 58.38 79 ARG A O 1
ATOM 635 N N . ARG A 1 80 ? -24.921 1.136 22.513 1.00 59.56 80 ARG A N 1
ATOM 636 C CA . ARG A 1 80 ? -25.620 2.407 22.242 1.00 59.56 80 ARG A CA 1
ATOM 637 C C . ARG A 1 80 ? -27.140 2.264 22.130 1.00 59.56 80 ARG A C 1
ATOM 639 O O . ARG A 1 80 ? -27.838 3.221 22.434 1.00 59.56 80 ARG A O 1
ATOM 646 N N . TRP A 1 81 ? -27.645 1.080 21.778 1.00 55.19 81 TRP A N 1
ATOM 647 C CA . TRP A 1 81 ? -29.080 0.795 21.626 1.00 55.19 81 TRP A CA 1
ATOM 648 C C . TRP A 1 81 ? -29.640 -0.147 22.707 1.00 55.19 81 TRP A C 1
ATOM 650 O O . TRP A 1 81 ? -30.530 -0.952 22.434 1.00 55.19 81 TRP A O 1
ATOM 660 N N . ARG A 1 82 ? -29.161 -0.076 23.961 1.00 56.88 82 ARG A N 1
ATOM 661 C CA . ARG A 1 82 ? -29.949 -0.645 25.070 1.00 56.88 82 ARG A CA 1
ATOM 662 C C . ARG A 1 82 ? -31.186 0.232 25.230 1.00 56.88 82 ARG A C 1
ATOM 664 O O . ARG A 1 82 ? -31.102 1.294 25.840 1.00 56.88 82 ARG A O 1
ATOM 671 N N . LEU A 1 83 ? -32.3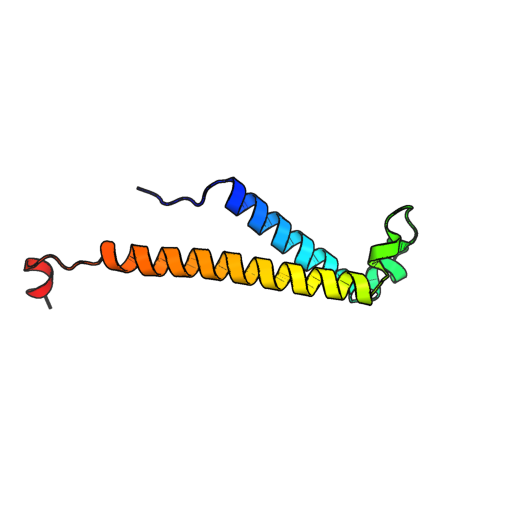15 -0.212 24.674 1.00 59.53 83 LEU A N 1
ATOM 672 C CA . LEU A 1 83 ? -33.621 0.349 25.008 1.00 59.53 83 LEU A CA 1
ATOM 673 C C . LEU A 1 83 ? -33.716 0.385 26.535 1.00 59.53 83 LEU A C 1
ATOM 675 O O . LEU A 1 83 ? -33.572 -0.648 27.199 1.00 59.53 83 LEU A O 1
ATOM 679 N N . THR A 1 84 ? -33.901 1.577 27.095 1.00 70.12 84 THR A N 1
ATOM 680 C CA . THR A 1 84 ? -34.281 1.709 28.501 1.00 70.12 84 THR A CA 1
ATOM 681 C C . THR A 1 84 ? -35.586 0.937 28.714 1.00 70.12 84 THR A C 1
ATOM 683 O O . THR A 1 84 ? -36.330 0.708 27.760 1.00 70.12 84 THR A O 1
ATOM 686 N N . ALA A 1 85 ? -35.885 0.504 29.941 1.00 66.56 85 ALA A N 1
ATOM 687 C CA . ALA A 1 85 ? -37.111 -0.260 30.208 1.00 66.56 85 ALA A CA 1
ATOM 688 C C . ALA A 1 85 ? -38.375 0.451 29.665 1.00 66.56 85 ALA A C 1
ATOM 690 O O . ALA A 1 85 ? -39.238 -0.192 29.081 1.00 66.56 85 ALA A O 1
ATOM 691 N N . LEU A 1 86 ? -38.402 1.788 29.737 1.00 68.12 86 LEU A N 1
ATOM 692 C CA . LEU A 1 86 ? -39.425 2.668 29.150 1.00 68.12 86 LEU A CA 1
ATOM 693 C C . LEU A 1 86 ? -39.399 2.762 27.613 1.00 68.12 86 LEU A C 1
ATOM 695 O O . LEU A 1 86 ? -40.429 2.998 26.992 1.00 68.12 86 LEU A O 1
ATOM 699 N N . GLY A 1 87 ? -38.245 2.571 26.973 1.00 73.19 87 GLY A N 1
ATOM 700 C CA . GLY A 1 87 ? -38.141 2.501 25.513 1.00 73.19 87 GLY A CA 1
ATOM 701 C C . GLY A 1 87 ? -38.801 1.253 24.919 1.00 73.19 87 GLY A C 1
ATOM 702 O O . GLY A 1 87 ? -39.123 1.252 23.737 1.00 73.19 87 GLY A O 1
ATOM 703 N N . ARG A 1 88 ? -39.038 0.206 25.724 1.00 66.94 88 ARG A N 1
ATOM 704 C CA . ARG A 1 88 ? -39.769 -1.001 25.295 1.00 66.94 88 ARG A CA 1
ATOM 705 C C . ARG A 1 88 ? -41.287 -0.841 25.313 1.00 66.94 88 ARG A C 1
ATOM 707 O O . ARG A 1 88 ? -41.959 -1.577 24.609 1.00 66.94 88 ARG A O 1
ATOM 714 N N . THR A 1 89 ? -41.826 0.089 26.101 1.00 79.06 89 THR A N 1
ATOM 715 C CA . THR A 1 89 ? -43.281 0.284 26.247 1.00 79.06 89 THR A CA 1
ATOM 716 C C . THR A 1 89 ? -43.853 1.310 25.263 1.00 79.06 89 THR A C 1
ATOM 718 O O . THR A 1 89 ? -45.027 1.645 25.355 1.00 79.06 89 THR A O 1
ATOM 721 N N . ARG A 1 90 ? -43.026 1.863 24.364 1.00 65.69 90 ARG A N 1
ATOM 722 C CA . ARG A 1 90 ? -43.408 2.852 23.337 1.00 65.69 90 ARG A CA 1
ATOM 723 C C . ARG A 1 90 ? -43.420 2.277 21.910 1.00 65.69 90 ARG A C 1
ATOM 725 O O . ARG A 1 90 ? -43.354 3.055 20.962 1.00 65.69 90 ARG A O 1
ATOM 732 N N . VAL A 1 91 ? -43.455 0.950 21.773 1.00 59.44 91 VAL A N 1
ATOM 733 C CA . VAL A 1 91 ? -43.665 0.260 20.488 1.00 59.44 91 VAL A CA 1
ATOM 734 C C . VAL A 1 91 ? -45.134 -0.097 20.360 1.00 59.44 91 VAL A C 1
ATOM 736 O O . VAL A 1 91 ? -45.678 -0.596 21.370 1.00 59.44 91 VAL A O 1
#

pLDDT: mean 88.33, std 14.59, range [42.75, 98.81]

Foldseek 3Di:
DDPDPDVVLVVLLVVLVVLLVQLVVLLDCVCVVVCVCVPPPNVVSVVNVSSVVSNVVSVVVNVVSVVVVVVVCVVVVVVVPPQDPVSVVPD

Secondary structure (DSSP, 8-state):
---PPPHHHHHHHHHHHHHHHHHHHHTTTHHHHTTGGGSTT-GGGG-HHHHHHHHHHHHHHHHHHHHHHHHHHHHHHHHHT---GGGGTT-

Radius of gyration: 21.25 Å; chains: 1; bounding box: 60×22×52 Å

Sequence (91 aa):
MANRPAPWISRLYLGTVAALALTGMAQMPIFKRYYIADIPGLGWLADYYLTNKLHYGLAALLLALCGFALARWLLDWRRRWRLTALGRTRV